Protein AF-A0A0J8R5J0-F1 (afdb_monomer_lite)

Organism: NCBI:txid454286

Structure (mmCIF, N/CA/C/O backbone):
data_AF-A0A0J8R5J0-F1
#
_entry.id   AF-A0A0J8R5J0-F1
#
loop_
_atom_site.group_PDB
_atom_site.id
_atom_site.type_symbol
_atom_site.label_atom_id
_atom_site.label_alt_id
_atom_site.label_comp_id
_atom_site.label_asym_id
_atom_site.label_entity_id
_atom_site.label_seq_id
_atom_site.pdbx_PDB_ins_code
_atom_site.Cartn_x
_atom_site.Cartn_y
_atom_site.Cartn_z
_atom_site.occupancy
_atom_site.B_iso_or_equiv
_atom_site.auth_seq_id
_atom_site.auth_comp_id
_atom_site.auth_asym_id
_atom_site.auth_atom_id
_atom_site.pdbx_PDB_model_num
ATOM 1 N N . MET A 1 1 ? 27.806 -19.423 -27.977 1.00 42.03 1 MET A N 1
ATOM 2 C CA . MET A 1 1 ? 27.069 -20.281 -27.028 1.00 42.03 1 MET A CA 1
ATOM 3 C C . MET A 1 1 ? 26.730 -19.447 -25.800 1.00 42.03 1 MET A C 1
ATOM 5 O O . MET A 1 1 ? 27.562 -19.338 -24.914 1.00 42.03 1 MET A O 1
ATOM 9 N N . ALA A 1 2 ? 25.569 -18.795 -25.814 1.00 41.69 2 ALA A N 1
ATOM 10 C CA . ALA A 1 2 ? 24.835 -18.295 -24.649 1.00 41.69 2 ALA A CA 1
ATOM 11 C C . ALA A 1 2 ? 23.469 -17.861 -25.196 1.00 41.69 2 ALA A C 1
ATOM 13 O O . ALA A 1 2 ? 23.336 -16.795 -25.788 1.00 41.69 2 ALA A O 1
ATOM 14 N N . SER A 1 3 ? 22.506 -18.772 -25.156 1.00 42.12 3 SER A N 1
ATOM 15 C CA . SER A 1 3 ? 21.111 -18.510 -25.487 1.00 42.12 3 SER A CA 1
ATOM 16 C C . SER A 1 3 ? 20.496 -17.704 -24.340 1.00 42.12 3 SER A C 1
ATOM 18 O O . SER A 1 3 ? 20.310 -18.236 -23.248 1.00 42.12 3 SER A O 1
ATOM 20 N N . GLU A 1 4 ? 20.235 -16.415 -24.567 1.00 57.38 4 GLU A N 1
ATOM 21 C CA . GLU A 1 4 ? 19.340 -15.621 -23.719 1.00 57.38 4 GLU A CA 1
ATOM 22 C C . GLU A 1 4 ? 17.907 -16.102 -23.966 1.00 57.38 4 GLU A C 1
ATOM 24 O O . GLU A 1 4 ? 17.212 -15.636 -24.868 1.00 5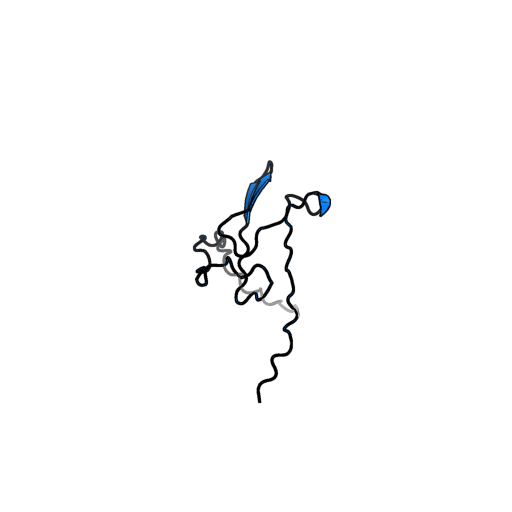7.38 4 GLU A O 1
ATOM 29 N N . GLU A 1 5 ? 17.474 -17.078 -23.174 1.00 55.59 5 GLU A N 1
ATOM 30 C CA . GLU A 1 5 ? 16.052 -17.352 -22.988 1.00 55.59 5 GLU A CA 1
ATOM 31 C C . GLU A 1 5 ? 15.395 -16.086 -22.405 1.00 55.59 5 GLU A C 1
ATOM 33 O O . GLU A 1 5 ? 15.976 -15.470 -21.501 1.00 55.59 5 GLU A O 1
ATOM 38 N N . PRO A 1 6 ? 14.213 -15.655 -22.883 1.00 52.28 6 PRO A N 1
ATOM 39 C CA . PRO A 1 6 ? 13.524 -14.513 -22.302 1.00 52.28 6 PRO A CA 1
ATOM 40 C C . PRO A 1 6 ? 13.177 -14.856 -20.853 1.00 52.28 6 PRO A C 1
ATOM 42 O O . PRO A 1 6 ? 12.231 -15.595 -20.594 1.00 52.28 6 PRO A O 1
ATOM 45 N N . SER A 1 7 ? 13.953 -14.325 -19.905 1.00 56.78 7 SER A N 1
ATOM 46 C CA . SER A 1 7 ? 13.606 -14.397 -18.492 1.00 56.78 7 SER A CA 1
ATOM 47 C C . SER A 1 7 ? 12.185 -13.867 -18.345 1.00 56.78 7 SER A C 1
ATOM 49 O O . SER A 1 7 ? 11.860 -12.773 -18.819 1.00 56.78 7 SER A O 1
ATOM 51 N N . GLU A 1 8 ? 11.302 -14.690 -17.791 1.00 57.69 8 GLU A N 1
ATOM 52 C CA . GLU A 1 8 ? 9.899 -14.348 -17.634 1.00 57.69 8 GLU A CA 1
ATOM 53 C C . GLU A 1 8 ? 9.825 -13.083 -16.767 1.00 57.69 8 GLU A C 1
ATOM 55 O O . GLU A 1 8 ? 10.115 -13.084 -15.571 1.00 57.69 8 GLU A O 1
ATOM 60 N N . ARG A 1 9 ? 9.546 -11.945 -17.414 1.00 64.88 9 ARG A N 1
ATOM 61 C CA . ARG A 1 9 ? 9.515 -10.632 -16.769 1.00 64.88 9 ARG A CA 1
ATOM 62 C C . ARG A 1 9 ? 8.238 -10.527 -15.952 1.00 64.88 9 ARG A C 1
ATOM 64 O O . ARG A 1 9 ? 7.213 -10.056 -16.441 1.00 64.88 9 ARG A O 1
ATOM 71 N N . TYR A 1 10 ? 8.291 -10.970 -14.704 1.00 69.94 10 TYR A N 1
ATOM 72 C CA . TYR A 1 10 ? 7.163 -10.857 -13.790 1.00 69.94 10 TYR A CA 1
ATOM 73 C C . TYR A 1 10 ? 7.074 -9.459 -13.181 1.00 69.94 10 TYR A C 1
ATOM 75 O O . TYR A 1 10 ? 8.082 -8.819 -12.884 1.00 69.94 10 TYR A O 1
ATOM 83 N N . THR A 1 11 ? 5.842 -8.985 -12.982 1.00 76.75 11 THR A N 1
ATOM 84 C CA . THR A 1 11 ? 5.577 -7.755 -12.230 1.00 76.75 11 THR A CA 1
ATOM 85 C C . THR A 1 11 ? 5.016 -8.120 -10.863 1.00 76.75 11 THR A C 1
ATOM 87 O O . THR A 1 11 ? 3.957 -8.736 -10.764 1.00 76.75 11 THR A O 1
ATOM 90 N N . LEU A 1 12 ? 5.724 -7.737 -9.807 1.00 82.62 12 LEU A N 1
ATOM 91 C CA . LEU A 1 12 ? 5.327 -7.946 -8.425 1.00 82.62 12 LEU A CA 1
ATOM 92 C C . LEU A 1 12 ? 4.422 -6.795 -7.965 1.00 82.62 12 LEU A C 1
ATOM 94 O O . LEU A 1 12 ? 4.817 -5.630 -7.975 1.00 82.62 12 LEU A O 1
ATOM 98 N N . LYS A 1 13 ? 3.196 -7.137 -7.558 1.00 89.00 13 LYS A N 1
ATOM 99 C CA . LYS A 1 13 ? 2.219 -6.208 -6.981 1.00 89.00 13 LYS A CA 1
ATOM 100 C C . LYS A 1 13 ? 2.073 -6.511 -5.495 1.00 89.00 13 LYS A C 1
ATOM 102 O O . LYS A 1 13 ? 1.597 -7.582 -5.133 1.00 89.00 13 LYS A O 1
ATOM 107 N N . VAL A 1 14 ? 2.452 -5.555 -4.652 1.00 90.44 14 VAL A N 1
ATOM 108 C CA . VAL A 1 14 ? 2.235 -5.623 -3.202 1.00 90.44 14 VAL A CA 1
ATOM 109 C C . VAL A 1 14 ? 1.063 -4.728 -2.843 1.00 90.44 14 VAL A C 1
ATOM 111 O O . VAL A 1 14 ? 0.939 -3.621 -3.367 1.00 90.44 14 VAL A O 1
ATOM 114 N N . THR A 1 15 ? 0.204 -5.202 -1.949 1.00 94.81 15 THR A N 1
ATOM 115 C CA . THR A 1 15 ? -0.886 -4.411 -1.382 1.00 94.81 15 THR A CA 1
ATOM 116 C C . THR A 1 15 ? -0.865 -4.518 0.136 1.00 94.81 15 THR A C 1
ATOM 118 O O . THR A 1 15 ? -0.534 -5.572 0.676 1.00 94.81 15 THR A O 1
ATOM 121 N N . ALA A 1 16 ? -1.196 -3.431 0.824 1.00 94.44 16 ALA A N 1
ATOM 122 C CA . ALA A 1 16 ? -1.296 -3.402 2.276 1.00 94.44 16 ALA A CA 1
ATOM 123 C C . ALA A 1 16 ? -2.404 -2.447 2.713 1.00 94.44 16 ALA A C 1
ATOM 125 O O . ALA A 1 16 ? -2.666 -1.437 2.061 1.00 94.44 16 ALA A O 1
ATOM 126 N N . GLY A 1 17 ? -3.050 -2.759 3.828 1.00 94.00 17 GLY A N 1
ATOM 127 C CA . GLY A 1 17 ? -4.088 -1.924 4.411 1.00 94.00 17 GLY A CA 1
ATOM 128 C C . GLY A 1 17 ? -4.195 -2.136 5.917 1.00 94.00 17 GLY A C 1
ATOM 129 O O . GLY A 1 17 ? -3.535 -3.017 6.468 1.00 94.00 17 GLY A O 1
ATOM 130 N N . PRO A 1 18 ? -5.020 -1.323 6.589 1.00 93.44 18 PRO A N 1
ATOM 131 C CA . PRO A 1 18 ? -5.158 -1.349 8.043 1.00 93.44 18 PRO A CA 1
ATOM 132 C C . PRO A 1 18 ? -5.903 -2.588 8.559 1.00 93.44 18 PRO A C 1
ATOM 134 O O . PRO A 1 18 ? -5.852 -2.883 9.749 1.00 93.44 18 PRO A O 1
ATOM 137 N N . THR A 1 19 ? -6.610 -3.307 7.682 1.00 92.19 19 THR A N 1
ATOM 138 C CA . THR A 1 19 ? -7.364 -4.519 8.025 1.00 92.19 19 THR A CA 1
ATOM 139 C C . THR A 1 19 ? -6.953 -5.683 7.125 1.00 92.19 19 THR A C 1
ATOM 141 O O . THR A 1 19 ? -6.281 -5.500 6.109 1.00 92.19 19 THR A O 1
ATOM 144 N N . TYR A 1 20 ? -7.395 -6.892 7.462 1.00 89.81 20 TYR A N 1
ATOM 145 C CA . TYR A 1 20 ? -7.185 -8.065 6.614 1.00 89.81 20 TYR A CA 1
ATOM 146 C C . TYR A 1 20 ? -8.059 -8.085 5.349 1.00 89.81 20 TYR A C 1
ATOM 148 O O . TYR A 1 20 ? -7.803 -8.920 4.487 1.00 89.81 20 TYR A O 1
ATOM 156 N N . ASP A 1 21 ? -9.059 -7.201 5.210 1.00 93.25 21 ASP A N 1
ATOM 157 C CA . ASP A 1 21 ? -9.891 -7.138 4.001 1.00 93.25 21 ASP A CA 1
ATOM 158 C C . ASP A 1 21 ? -9.075 -6.575 2.819 1.00 93.25 21 ASP A C 1
ATOM 160 O O . ASP A 1 21 ? -8.725 -5.387 2.840 1.00 93.25 21 ASP A O 1
ATOM 164 N N . PRO A 1 22 ? -8.826 -7.366 1.755 1.00 93.00 22 PRO A N 1
ATOM 165 C CA . PRO A 1 22 ? -8.059 -6.929 0.591 1.00 93.00 22 PRO A CA 1
ATOM 166 C C . PRO A 1 22 ? -8.654 -5.715 -0.129 1.00 93.00 22 PRO A C 1
ATOM 168 O O . PRO A 1 22 ? -7.928 -4.993 -0.808 1.00 93.00 22 PRO A O 1
ATOM 171 N N . LYS A 1 23 ? -9.962 -5.454 0.010 1.00 93.94 23 LYS A N 1
ATOM 172 C CA . LYS A 1 23 ? -10.607 -4.273 -0.590 1.00 93.94 23 LYS A CA 1
ATOM 173 C C . LYS A 1 23 ? -10.153 -2.964 0.048 1.00 93.94 23 LYS A C 1
ATOM 175 O O . LYS A 1 23 ? -10.235 -1.918 -0.584 1.00 93.94 23 LYS A O 1
ATOM 180 N N . THR A 1 24 ? -9.685 -3.028 1.292 1.00 91.69 24 THR A N 1
ATOM 181 C CA . THR A 1 24 ? -9.159 -1.873 2.034 1.00 91.69 24 THR A CA 1
ATOM 182 C C . THR A 1 24 ? -7.673 -1.643 1.776 1.00 91.69 24 THR A C 1
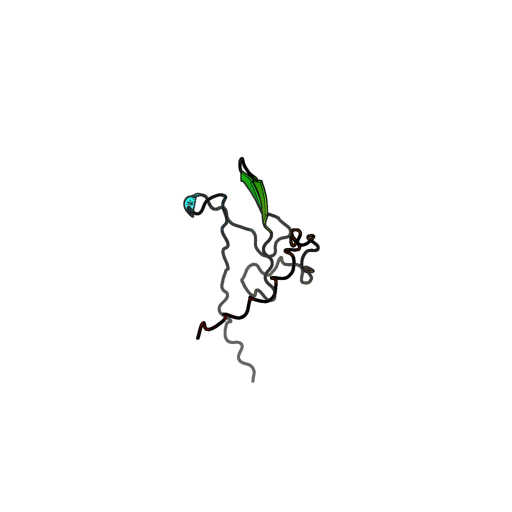ATOM 184 O O . THR A 1 24 ? -7.101 -0.669 2.265 1.00 91.69 24 THR A O 1
ATOM 187 N N . HIS A 1 25 ? -7.024 -2.550 1.040 1.00 94.88 25 HIS A N 1
ATOM 188 C CA . HIS A 1 25 ? -5.599 -2.463 0.775 1.00 94.88 25 HIS A CA 1
ATOM 189 C C . HIS A 1 25 ? -5.307 -1.483 -0.355 1.00 94.88 25 HIS A C 1
ATOM 191 O O . HIS A 1 25 ? -5.999 -1.422 -1.368 1.00 94.88 25 HIS A O 1
ATOM 197 N N . GLN A 1 26 ? -4.209 -0.761 -0.191 1.00 93.44 26 GLN A N 1
ATOM 198 C CA . GLN A 1 26 ? -3.643 0.137 -1.182 1.00 93.44 26 GLN A CA 1
ATOM 199 C C . GLN A 1 26 ? -2.395 -0.503 -1.788 1.00 93.44 26 GLN A C 1
ATOM 201 O O . GLN A 1 26 ? -1.774 -1.377 -1.179 1.00 93.44 26 GLN A O 1
ATOM 206 N N . ILE A 1 27 ? -2.033 -0.093 -3.003 1.00 93.06 27 ILE A N 1
ATOM 207 C CA . ILE A 1 27 ? -0.820 -0.586 -3.663 1.00 93.06 27 ILE A CA 1
ATOM 208 C C . ILE A 1 27 ? 0.397 -0.022 -2.931 1.00 93.06 27 ILE A C 1
ATOM 210 O O . ILE A 1 27 ? 0.491 1.181 -2.711 1.00 93.06 27 ILE A O 1
ATOM 214 N N . VAL A 1 28 ? 1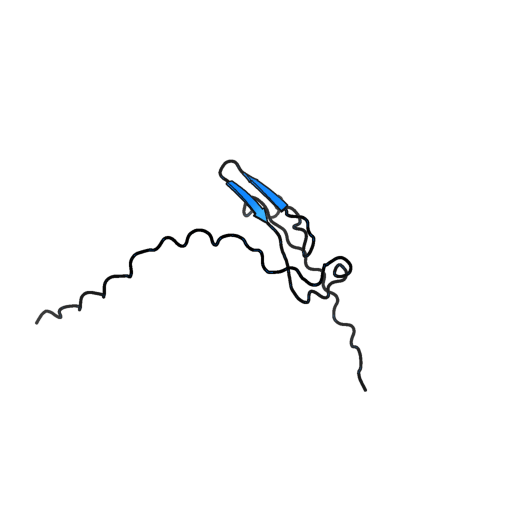.331 -0.899 -2.571 1.00 92.12 28 VAL A N 1
ATOM 215 C CA . VAL A 1 28 ? 2.593 -0.515 -1.940 1.00 92.12 28 VAL A CA 1
ATOM 216 C C . VAL A 1 28 ? 3.649 -0.347 -3.033 1.00 92.12 28 VAL A C 1
ATOM 218 O O . VAL A 1 28 ? 3.853 -1.283 -3.814 1.00 92.12 28 VAL A O 1
ATOM 221 N N . PRO A 1 29 ? 4.337 0.804 -3.104 1.00 89.44 29 PRO A N 1
ATOM 222 C CA . PRO A 1 29 ? 5.422 0.988 -4.052 1.00 89.44 29 PRO A CA 1
ATOM 223 C C . PRO A 1 29 ? 6.610 0.080 -3.688 1.00 89.44 29 PRO A C 1
ATOM 225 O O . PRO A 1 29 ? 7.018 -0.019 -2.530 1.00 89.44 29 PRO A O 1
ATOM 228 N N . VAL A 1 30 ? 7.158 -0.606 -4.693 1.00 87.06 30 VAL A N 1
ATOM 229 C CA . VAL A 1 30 ? 8.265 -1.566 -4.544 1.00 87.06 30 VAL A CA 1
ATOM 230 C C . VAL A 1 30 ? 9.526 -0.965 -5.136 1.00 87.06 30 VAL A C 1
ATOM 232 O O . VAL A 1 30 ? 9.509 -0.490 -6.269 1.00 87.06 30 VAL A O 1
ATOM 235 N N . ASN A 1 31 ? 10.624 -1.000 -4.381 1.00 85.19 31 ASN A N 1
ATOM 236 C CA . ASN A 1 31 ? 11.913 -0.410 -4.754 1.00 85.19 31 ASN A CA 1
ATOM 237 C C . ASN A 1 31 ? 11.848 1.085 -5.127 1.00 85.19 31 ASN A C 1
ATOM 239 O O . ASN A 1 31 ? 12.754 1.588 -5.796 1.00 85.19 31 ASN A O 1
ATOM 243 N N . ALA A 1 32 ? 10.798 1.792 -4.708 1.00 83.19 32 ALA A N 1
ATOM 244 C CA . ALA A 1 32 ? 10.729 3.243 -4.784 1.00 83.19 32 ALA A CA 1
ATOM 245 C C . ALA A 1 32 ? 11.309 3.861 -3.504 1.00 83.19 32 ALA A C 1
ATOM 247 O O . ALA A 1 32 ? 11.405 3.205 -2.462 1.00 83.19 32 ALA A O 1
ATOM 248 N N . ASP A 1 33 ? 11.676 5.138 -3.576 1.00 85.00 33 ASP A N 1
ATOM 249 C CA . ASP A 1 33 ? 12.057 5.906 -2.384 1.00 85.00 33 ASP A CA 1
ATOM 250 C C . ASP A 1 33 ? 10.836 6.308 -1.532 1.00 85.00 33 ASP A C 1
ATOM 252 O O . ASP A 1 33 ? 10.953 6.698 -0.374 1.00 85.00 33 ASP A O 1
ATOM 256 N N . GLU A 1 34 ? 9.637 6.142 -2.087 1.00 87.12 34 GLU A N 1
ATOM 257 C CA . GLU A 1 34 ? 8.377 6.413 -1.412 1.00 87.12 34 GLU A CA 1
ATOM 258 C C . GLU A 1 34 ? 8.072 5.381 -0.313 1.00 87.12 34 GLU A C 1
ATOM 260 O O . GLU A 1 34 ? 8.311 4.179 -0.451 1.00 87.12 34 GLU A O 1
ATOM 265 N N . THR A 1 35 ? 7.506 5.864 0.794 1.00 92.25 35 THR A N 1
ATOM 266 C CA . THR A 1 35 ? 7.054 5.045 1.922 1.00 92.25 35 THR A CA 1
ATOM 267 C C . THR A 1 35 ? 5.547 5.185 2.073 1.00 92.25 35 THR A C 1
ATOM 269 O O . THR A 1 35 ? 5.046 6.292 2.270 1.00 92.25 35 THR A O 1
ATOM 272 N N . LEU A 1 36 ? 4.823 4.065 2.045 1.00 93.56 36 LEU A N 1
ATOM 273 C CA . LEU A 1 36 ? 3.385 4.065 2.290 1.00 93.56 36 LEU A CA 1
ATOM 274 C C . LEU A 1 36 ? 3.128 4.244 3.789 1.00 93.56 36 LEU A C 1
ATOM 276 O O . LEU A 1 36 ? 3.626 3.466 4.603 1.00 93.56 36 LEU A O 1
ATOM 280 N N . THR A 1 37 ? 2.336 5.248 4.158 1.00 95.62 37 THR A N 1
ATOM 281 C CA . THR A 1 37 ? 1.911 5.455 5.549 1.00 95.62 37 THR A CA 1
ATOM 282 C C . THR A 1 37 ? 0.469 4.987 5.710 1.00 95.62 37 THR A C 1
ATOM 284 O O . THR A 1 37 ? -0.410 5.406 4.962 1.00 95.62 37 THR A O 1
ATOM 287 N N . ILE A 1 38 ? 0.235 4.099 6.672 1.00 94.06 38 ILE A N 1
ATOM 288 C CA . ILE A 1 38 ? -1.083 3.580 7.033 1.00 94.06 38 ILE A CA 1
ATOM 289 C C . ILE A 1 38 ? -1.411 4.119 8.419 1.00 94.06 38 ILE A C 1
ATOM 291 O O . ILE A 1 38 ? -0.746 3.780 9.398 1.00 94.06 38 ILE A O 1
ATOM 295 N N . GLU A 1 39 ? -2.430 4.963 8.491 1.00 93.75 39 GLU A N 1
ATOM 296 C CA . GLU A 1 39 ? -2.888 5.574 9.734 1.00 93.75 39 GLU A CA 1
ATOM 297 C C . GLU A 1 39 ? -4.173 4.899 10.201 1.00 93.75 39 GLU A C 1
ATOM 299 O O . GLU A 1 39 ? -5.107 4.678 9.430 1.00 93.75 39 GLU A O 1
ATOM 304 N N . THR A 1 40 ? -4.199 4.547 11.479 1.00 92.38 40 THR A N 1
ATOM 305 C CA . THR A 1 40 ? -5.365 3.998 12.170 1.00 92.38 40 THR A CA 1
ATOM 306 C C . THR A 1 40 ? -5.513 4.698 13.510 1.00 92.38 40 THR A C 1
ATOM 308 O O . THR A 1 40 ? -4.579 5.343 13.981 1.00 92.38 40 THR A O 1
ATOM 311 N N . GLU A 1 41 ? -6.661 4.525 14.162 1.00 94.38 41 GLU A N 1
ATOM 312 C CA . GLU A 1 41 ? -6.899 5.068 15.504 1.00 94.38 41 GLU A CA 1
ATOM 313 C C . GLU A 1 41 ? -5.842 4.614 16.526 1.00 94.38 41 GLU A C 1
ATOM 315 O O . GLU A 1 41 ? -5.484 5.359 17.433 1.00 94.38 41 GLU A O 1
ATOM 320 N N . HIS A 1 42 ? -5.316 3.396 16.375 1.00 93.31 42 HIS A N 1
ATOM 321 C CA . HIS A 1 42 ? -4.420 2.795 17.360 1.00 93.31 42 HIS A CA 1
ATOM 322 C C . HIS A 1 42 ? -2.939 2.931 17.007 1.00 93.31 42 HIS A C 1
ATOM 324 O O . HIS A 1 42 ? -2.089 2.787 17.886 1.00 93.31 42 HIS A O 1
ATOM 330 N N . THR A 1 43 ? -2.590 3.134 15.734 1.00 90.81 43 THR A N 1
ATOM 331 C CA . THR A 1 43 ? -1.193 3.129 15.275 1.00 90.81 43 THR A CA 1
ATOM 332 C C . THR A 1 43 ? -1.036 3.789 13.906 1.00 90.81 43 THR A C 1
ATOM 334 O O . THR A 1 43 ? -1.873 3.626 13.017 1.00 90.81 43 THR A O 1
ATOM 337 N N . THR A 1 44 ? 0.109 4.441 13.711 1.00 94.81 44 THR A N 1
ATOM 338 C CA . THR A 1 44 ? 0.628 4.832 12.397 1.00 94.81 44 THR A CA 1
ATOM 339 C C . THR A 1 44 ? 1.756 3.887 11.993 1.00 94.81 44 THR A C 1
ATOM 341 O O . THR A 1 44 ? 2.784 3.817 12.667 1.00 94.81 44 THR A O 1
ATOM 344 N N . ALA A 1 45 ? 1.583 3.169 10.887 1.00 93.44 45 ALA A N 1
ATOM 345 C CA . ALA A 1 45 ? 2.585 2.271 10.326 1.00 93.44 45 ALA A CA 1
ATOM 346 C C . ALA A 1 45 ? 3.190 2.867 9.049 1.00 93.44 45 ALA A C 1
ATOM 348 O O . ALA A 1 45 ? 2.474 3.381 8.195 1.00 93.44 45 ALA A O 1
ATOM 349 N N . LYS A 1 46 ? 4.514 2.773 8.900 1.00 94.62 46 LYS A N 1
ATOM 350 C CA . LYS A 1 46 ? 5.241 3.195 7.694 1.00 94.62 46 LYS A CA 1
ATOM 351 C C . LYS A 1 46 ? 5.843 1.969 7.016 1.00 94.62 46 LYS A C 1
ATOM 353 O O . LYS A 1 46 ? 6.624 1.253 7.637 1.00 94.62 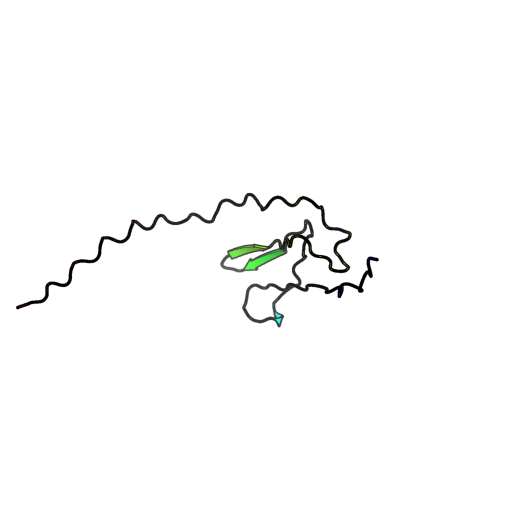46 LYS A O 1
ATOM 358 N N . LEU A 1 47 ? 5.473 1.727 5.762 1.00 93.06 47 LEU A N 1
ATOM 359 C CA . LEU A 1 47 ? 5.837 0.539 4.998 1.00 93.06 47 LEU A CA 1
ATOM 360 C C . LEU A 1 47 ? 6.652 0.917 3.755 1.00 93.06 47 LEU A C 1
ATOM 362 O O . LEU A 1 47 ? 6.180 1.645 2.884 1.00 93.06 47 LEU A O 1
ATOM 366 N N . CYS A 1 48 ? 7.867 0.377 3.660 1.00 93.19 48 CYS A N 1
ATOM 367 C CA . CYS A 1 48 ? 8.739 0.486 2.491 1.00 93.19 48 CYS A CA 1
ATOM 368 C C . CYS A 1 48 ? 9.192 -0.921 2.085 1.00 93.19 48 CYS A C 1
ATOM 370 O O . CYS A 1 48 ? 9.715 -1.668 2.914 1.00 93.19 48 CYS A O 1
ATOM 372 N N . VAL A 1 49 ? 8.974 -1.296 0.823 1.00 89.94 49 VAL A N 1
ATOM 373 C CA . VAL A 1 49 ? 9.289 -2.637 0.314 1.00 89.94 49 VAL A CA 1
ATOM 374 C C . VAL A 1 49 ? 10.480 -2.554 -0.626 1.00 89.94 49 VAL A C 1
ATOM 376 O O . VAL A 1 49 ? 10.418 -1.882 -1.656 1.00 89.94 49 VAL A O 1
ATOM 379 N N . ARG A 1 50 ? 11.562 -3.262 -0.279 1.00 89.31 50 ARG A N 1
ATOM 380 C CA . ARG A 1 50 ? 12.782 -3.338 -1.088 1.00 89.31 50 ARG A CA 1
ATOM 381 C C . ARG A 1 50 ? 13.175 -4.793 -1.338 1.00 89.31 50 ARG A C 1
ATOM 383 O O . ARG A 1 50 ? 13.375 -5.555 -0.395 1.00 89.31 50 ARG A O 1
ATOM 390 N N . ILE A 1 51 ? 13.268 -5.174 -2.606 1.00 85.38 51 ILE A N 1
ATOM 391 C CA . ILE A 1 51 ? 13.603 -6.517 -3.082 1.00 85.38 51 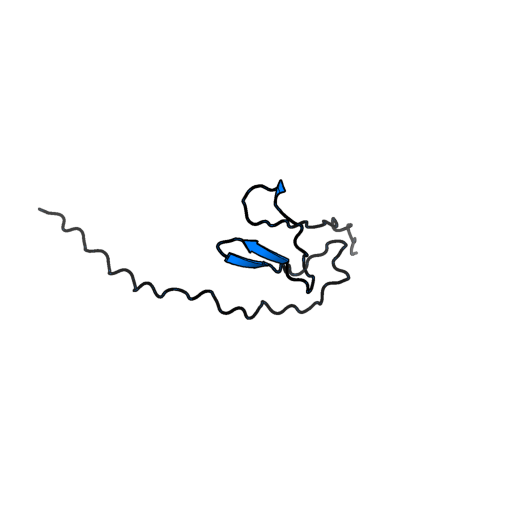ILE A CA 1
ATOM 392 C C . ILE A 1 51 ? 14.873 -6.410 -3.923 1.00 85.38 51 ILE A C 1
ATOM 394 O O . ILE A 1 51 ? 14.912 -5.680 -4.917 1.00 85.38 51 ILE A O 1
ATOM 398 N N . ARG A 1 52 ? 15.908 -7.147 -3.512 1.00 82.25 52 ARG A N 1
ATOM 399 C CA . ARG A 1 52 ? 17.173 -7.246 -4.249 1.00 82.25 52 ARG A CA 1
ATOM 400 C C . ARG A 1 52 ? 16.990 -8.085 -5.509 1.00 82.25 52 ARG A C 1
ATOM 402 O O . ARG A 1 52 ? 16.203 -9.025 -5.500 1.00 82.25 52 ARG A O 1
ATOM 409 N N . ASP A 1 53 ? 17.719 -7.721 -6.560 1.00 75.38 53 ASP A N 1
ATOM 410 C CA . ASP A 1 53 ? 17.767 -8.444 -7.839 1.00 75.38 53 ASP A CA 1
ATOM 411 C C . ASP A 1 53 ? 16.389 -8.662 -8.493 1.00 75.38 53 ASP A C 1
ATOM 413 O O . ASP A 1 53 ? 16.175 -9.600 -9.260 1.00 75.38 53 ASP A O 1
ATOM 417 N N . TYR A 1 54 ? 15.434 -7.772 -8.205 1.00 74.88 54 TYR A N 1
ATOM 418 C CA . TYR A 1 54 ? 14.128 -7.783 -8.847 1.00 74.88 54 TYR A CA 1
ATOM 419 C C . TYR A 1 54 ? 14.265 -7.358 -10.316 1.00 74.88 54 TYR A C 1
ATOM 421 O O . TYR A 1 54 ? 14.526 -6.195 -10.617 1.00 74.88 54 TYR A O 1
ATOM 429 N N . ASN A 1 55 ? 14.072 -8.313 -11.226 1.00 66.25 55 ASN A N 1
ATOM 430 C CA . ASN A 1 55 ? 14.228 -8.158 -12.677 1.00 66.25 55 ASN A CA 1
ATOM 431 C C . ASN A 1 55 ? 12.925 -7.774 -13.413 1.00 66.25 55 ASN A C 1
ATOM 433 O O . ASN A 1 55 ? 12.860 -7.844 -14.642 1.00 66.25 55 ASN A O 1
ATOM 437 N N . GLY A 1 56 ? 11.875 -7.385 -12.680 1.00 62.88 56 GLY A N 1
ATOM 438 C CA . GLY A 1 56 ? 10.597 -6.990 -13.271 1.00 62.88 56 GLY A CA 1
ATOM 439 C C . GLY A 1 56 ? 10.700 -5.705 -14.098 1.00 62.88 56 GLY A C 1
ATOM 440 O O . GLY A 1 56 ? 11.590 -4.882 -13.894 1.00 62.88 56 GLY A O 1
ATOM 441 N N . ALA A 1 57 ? 9.764 -5.497 -15.029 1.00 55.62 57 ALA A N 1
ATOM 442 C CA . ALA A 1 57 ? 9.807 -4.422 -16.035 1.00 55.62 57 ALA A CA 1
ATOM 443 C C . ALA A 1 57 ? 9.913 -2.982 -15.470 1.00 55.62 57 ALA A C 1
ATOM 445 O O . ALA A 1 57 ? 10.287 -2.061 -16.196 1.00 55.62 57 ALA A O 1
ATOM 446 N N . SER A 1 58 ? 9.640 -2.791 -14.177 1.00 51.31 58 SER A N 1
ATOM 447 C CA . SER A 1 58 ? 9.752 -1.516 -13.453 1.00 51.31 58 SER A CA 1
ATOM 448 C C . SER A 1 58 ? 11.122 -1.276 -12.797 1.00 51.31 58 SER A C 1
ATOM 450 O O . SER A 1 58 ? 11.332 -0.221 -12.209 1.00 51.31 58 SER A O 1
ATOM 452 N N . ALA A 1 59 ? 12.076 -2.212 -12.896 1.00 48.94 59 ALA A N 1
ATOM 453 C CA . ALA A 1 59 ? 13.401 -2.124 -12.263 1.00 48.94 59 ALA A CA 1
ATOM 454 C C . ALA A 1 59 ? 14.282 -0.966 -12.778 1.00 48.94 59 ALA A C 1
ATOM 456 O O . ALA A 1 59 ? 15.350 -0.697 -12.232 1.00 48.94 59 ALA A O 1
ATOM 457 N N . ARG A 1 60 ? 13.842 -0.239 -13.813 1.00 45.75 60 ARG A N 1
ATOM 458 C CA . ARG A 1 60 ? 14.591 0.873 -14.413 1.00 45.75 60 ARG A CA 1
ATOM 459 C C . ARG A 1 60 ? 14.663 2.129 -13.527 1.00 45.75 60 ARG A C 1
ATOM 461 O O . ARG A 1 60 ? 15.402 3.047 -13.865 1.00 45.75 60 ARG A O 1
ATOM 468 N N . THR A 1 61 ? 13.933 2.182 -12.410 1.00 45.25 61 THR A N 1
ATOM 469 C CA . THR A 1 61 ? 13.935 3.327 -11.476 1.00 45.25 61 THR A CA 1
ATOM 470 C C . THR A 1 61 ? 14.504 3.011 -10.090 1.00 45.25 61 THR A C 1
ATOM 472 O O . THR A 1 61 ? 14.474 3.875 -9.219 1.00 45.25 61 THR A O 1
ATOM 475 N N . SER A 1 62 ? 15.020 1.802 -9.855 1.00 44.75 62 SER A N 1
ATOM 476 C CA . SER A 1 62 ? 15.522 1.391 -8.538 1.00 44.75 62 SER A CA 1
ATOM 477 C C . SER A 1 62 ? 17.006 1.756 -8.363 1.00 44.75 62 SER A C 1
ATOM 479 O O . SER A 1 62 ? 17.831 1.302 -9.158 1.00 44.75 62 SER A O 1
ATOM 481 N N . PRO A 1 63 ? 17.396 2.539 -7.337 1.00 48.44 63 PRO A N 1
ATOM 482 C CA . PRO A 1 63 ? 18.804 2.753 -7.018 1.00 48.44 63 PRO A CA 1
ATOM 483 C C . PRO A 1 63 ? 19.453 1.422 -6.599 1.00 48.44 63 PRO A C 1
ATOM 485 O O . PRO A 1 63 ? 18.875 0.707 -5.779 1.00 48.44 63 PRO A O 1
ATOM 488 N N . PRO A 1 64 ? 20.659 1.086 -7.091 1.00 47.97 64 PRO A N 1
ATOM 489 C CA . PRO A 1 64 ? 21.297 -0.211 -6.835 1.00 47.97 64 PRO A CA 1
ATOM 490 C C . PRO A 1 64 ? 21.659 -0.450 -5.358 1.00 47.97 64 PRO A C 1
ATOM 492 O O . PRO A 1 64 ? 21.883 -1.587 -4.950 1.00 47.97 64 PRO A O 1
ATOM 495 N N . ASN A 1 65 ? 21.678 0.603 -4.532 1.00 44.72 65 ASN A N 1
ATOM 496 C CA . ASN A 1 65 ? 22.231 0.558 -3.183 1.00 44.72 65 ASN A CA 1
ATOM 497 C C . ASN A 1 65 ? 21.223 1.062 -2.144 1.00 44.72 65 ASN A C 1
ATOM 499 O O . ASN A 1 65 ? 21.436 2.091 -1.506 1.00 44.72 65 ASN A O 1
ATOM 503 N N . SER A 1 66 ? 20.123 0.343 -1.930 1.00 45.56 66 SER A N 1
ATOM 504 C CA . SER A 1 66 ? 19.387 0.499 -0.678 1.00 45.56 66 SER A CA 1
ATOM 505 C C . SER A 1 66 ? 20.065 -0.331 0.406 1.00 45.56 66 SER A C 1
ATOM 507 O O . SER A 1 66 ? 19.868 -1.546 0.475 1.00 45.56 66 SER A O 1
ATOM 509 N N . THR A 1 67 ? 20.863 0.310 1.256 1.00 49.94 67 THR A N 1
ATOM 510 C CA . THR A 1 67 ? 21.277 -0.296 2.523 1.00 49.94 67 THR A CA 1
ATOM 511 C C . THR A 1 67 ? 20.022 -0.721 3.302 1.00 49.94 67 THR A C 1
ATOM 513 O O . THR A 1 67 ? 19.023 0.011 3.297 1.00 49.94 67 THR A O 1
ATOM 516 N N . PRO A 1 68 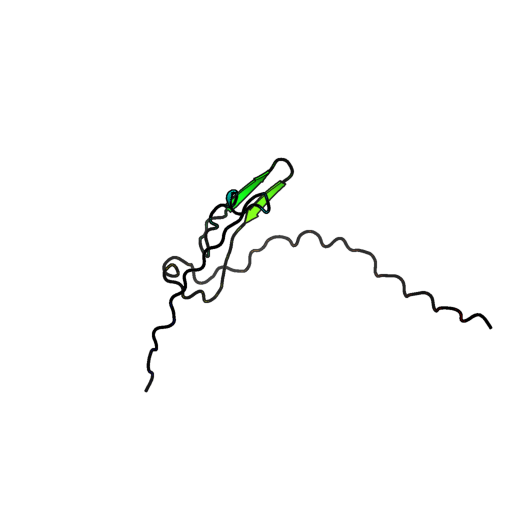? 20.002 -1.918 3.918 1.00 45.06 68 PRO A N 1
ATOM 517 C CA . PRO A 1 68 ? 18.889 -2.317 4.767 1.00 45.06 68 PRO A CA 1
ATOM 518 C C . PRO A 1 68 ? 18.717 -1.267 5.863 1.00 45.06 68 PRO A C 1
ATOM 520 O O . PRO A 1 68 ? 19.684 -0.850 6.500 1.00 45.06 68 PRO A O 1
ATOM 523 N N . SER A 1 69 ? 17.483 -0.786 5.986 1.00 50.31 69 SER A N 1
ATOM 524 C CA . SER A 1 69 ? 17.166 0.409 6.750 1.00 50.31 69 SER A CA 1
ATOM 525 C C . SER A 1 69 ? 17.630 0.304 8.199 1.00 50.31 69 SER A C 1
ATOM 527 O O . SER A 1 69 ? 17.386 -0.687 8.888 1.00 50.31 69 SER A O 1
ATOM 529 N N . GLN A 1 70 ? 18.254 1.382 8.655 1.00 47.41 70 GLN A N 1
ATOM 530 C CA . GLN A 1 70 ? 18.697 1.627 10.018 1.00 47.41 70 GLN A CA 1
ATOM 531 C C . GLN A 1 70 ? 17.493 2.003 10.897 1.00 47.41 70 GLN A C 1
ATOM 533 O O . GLN A 1 70 ? 17.459 3.060 11.518 1.00 47.41 70 GLN A O 1
ATOM 538 N N . TYR A 1 71 ? 16.461 1.157 10.915 1.00 47.69 71 TYR A N 1
ATOM 539 C CA . TYR A 1 71 ? 15.411 1.253 11.922 1.00 47.69 71 TYR A CA 1
ATOM 540 C C . TYR A 1 71 ? 15.936 0.601 13.205 1.00 47.69 71 TYR A C 1
ATOM 542 O O . TYR A 1 71 ? 16.444 -0.522 13.136 1.00 47.69 71 TYR A O 1
ATOM 550 N N . PRO A 1 72 ? 15.842 1.262 14.374 1.00 44.47 72 PRO A N 1
ATOM 551 C CA . PRO A 1 72 ? 16.127 0.592 15.631 1.00 44.47 72 PRO A CA 1
ATOM 552 C C . PRO A 1 72 ? 15.177 -0.600 15.718 1.00 44.47 72 PRO A C 1
ATOM 554 O O . PRO A 1 72 ? 13.962 -0.444 15.566 1.00 44.47 72 PRO A O 1
ATOM 557 N N . SER A 1 73 ? 15.734 -1.798 15.889 1.00 48.69 73 SER A N 1
ATOM 558 C CA . SER A 1 73 ? 14.944 -2.992 16.151 1.00 48.69 73 SER A CA 1
ATOM 559 C C . SER A 1 73 ? 13.964 -2.660 17.271 1.00 48.69 73 SER A C 1
ATOM 561 O O . SER A 1 73 ? 14.364 -2.159 18.325 1.00 48.69 73 SER A O 1
ATOM 563 N N . HIS A 1 74 ? 12.670 -2.870 17.011 1.00 47.97 74 HIS A N 1
ATOM 564 C CA . HIS A 1 74 ? 11.632 -2.816 18.034 1.00 47.97 74 HIS A CA 1
ATOM 565 C C . HIS A 1 74 ? 12.181 -3.532 19.269 1.00 47.97 74 HIS A C 1
ATOM 567 O O . HIS A 1 74 ? 12.507 -4.720 19.179 1.00 47.97 74 HIS A O 1
ATOM 573 N N . MET A 1 75 ? 12.358 -2.771 20.357 1.00 41.28 75 MET A N 1
ATOM 574 C CA . MET A 1 75 ? 12.988 -3.181 21.608 1.00 41.28 75 MET A CA 1
ATOM 575 C C . MET A 1 75 ? 12.652 -4.638 21.902 1.00 41.28 75 MET A C 1
ATOM 577 O O . MET A 1 75 ? 11.515 -4.981 22.231 1.00 41.28 75 MET A O 1
ATOM 581 N N . GLN A 1 76 ? 13.644 -5.506 21.726 1.00 48.22 76 GLN A N 1
ATOM 582 C CA . GLN A 1 76 ? 13.564 -6.876 22.182 1.00 48.22 76 GLN A CA 1
ATOM 583 C C . GLN A 1 76 ? 13.448 -6.783 23.698 1.00 48.22 76 GLN A C 1
ATOM 585 O O . GLN A 1 76 ? 14.439 -6.550 24.386 1.00 48.22 76 GLN A O 1
ATOM 590 N N . ILE A 1 77 ? 12.216 -6.865 24.206 1.00 48.72 77 ILE A N 1
ATOM 591 C CA . ILE A 1 77 ? 11.956 -6.988 25.633 1.00 48.72 77 ILE A CA 1
ATOM 592 C C . ILE A 1 77 ? 12.802 -8.176 26.079 1.00 48.72 77 ILE A C 1
ATOM 594 O O . ILE A 1 77 ? 12.566 -9.310 25.656 1.00 48.72 77 ILE A O 1
ATOM 598 N N . LEU A 1 78 ? 13.839 -7.883 26.863 1.00 53.16 78 LEU A N 1
ATOM 599 C CA . LEU A 1 78 ? 14.678 -8.854 27.546 1.00 53.16 78 LEU A CA 1
ATOM 600 C C . LEU A 1 78 ? 13.773 -9.626 28.506 1.00 53.16 78 LEU A C 1
ATOM 602 O O . LEU A 1 78 ? 13.656 -9.296 29.684 1.00 53.16 78 LEU A O 1
ATOM 606 N N . LEU A 1 79 ? 13.081 -10.642 27.992 1.00 55.09 79 LEU A N 1
ATOM 607 C CA . LEU A 1 79 ? 12.514 -11.667 28.845 1.00 55.09 79 LEU A CA 1
ATOM 608 C C . LEU A 1 79 ? 13.701 -12.321 29.562 1.00 55.09 79 LEU A C 1
ATOM 610 O O . LEU A 1 79 ? 14.671 -12.701 28.895 1.00 55.09 79 LEU A O 1
ATOM 614 N N . PRO A 1 80 ? 13.670 -12.428 30.901 1.00 62.53 80 PRO A N 1
ATOM 615 C CA . PRO A 1 80 ? 14.724 -13.120 31.622 1.00 62.53 80 PRO A CA 1
ATOM 616 C C . PRO A 1 80 ? 14.841 -14.559 31.094 1.00 62.53 80 PRO A C 1
ATOM 618 O O . PRO A 1 80 ? 13.840 -15.136 30.648 1.00 62.53 80 PRO A O 1
ATOM 621 N N . PRO A 1 81 ? 16.045 -15.159 31.127 1.00 64.31 81 PRO A N 1
ATOM 622 C CA . PRO A 1 81 ? 16.226 -16.537 30.692 1.00 64.31 81 PRO A CA 1
ATOM 623 C C . PRO A 1 81 ? 15.253 -17.443 31.451 1.00 64.31 81 PRO A C 1
ATOM 625 O O . PRO A 1 81 ? 15.109 -17.327 32.672 1.00 64.31 81 PRO A O 1
ATOM 628 N N . ARG A 1 82 ? 14.565 -18.337 30.724 1.00 56.47 82 ARG A N 1
ATOM 629 C CA . ARG A 1 82 ? 13.686 -19.341 31.339 1.00 56.47 82 ARG A CA 1
ATOM 630 C C . ARG A 1 82 ? 14.476 -20.066 32.437 1.00 56.47 82 ARG A C 1
ATOM 632 O O . ARG A 1 82 ? 15.555 -20.581 32.134 1.00 56.47 82 ARG A O 1
ATOM 639 N N . PRO A 1 83 ? 13.966 -20.138 33.680 1.00 68.25 83 PRO A N 1
ATOM 640 C CA . PRO A 1 83 ? 14.629 -20.912 34.715 1.00 68.25 83 PRO A CA 1
ATOM 641 C C . PRO A 1 83 ? 14.716 -22.380 34.266 1.00 68.25 83 PRO A C 1
ATOM 643 O O . PRO A 1 83 ? 13.787 -22.866 33.608 1.00 68.25 83 PRO A O 1
ATOM 646 N N . PRO A 1 84 ? 15.809 -23.094 34.593 1.00 68.75 84 PRO A N 1
ATOM 647 C CA . PRO A 1 84 ? 15.933 -24.503 34.252 1.00 68.75 84 PRO A CA 1
ATOM 648 C C . PRO A 1 84 ? 14.743 -25.268 34.838 1.00 68.75 84 PRO A C 1
ATOM 650 O O . PRO A 1 84 ? 14.389 -25.099 36.009 1.00 68.75 84 PRO A O 1
ATOM 653 N N . GLY A 1 85 ? 14.087 -26.063 33.988 1.00 67.19 85 GLY A N 1
ATOM 654 C CA . GLY A 1 85 ? 12.923 -26.857 34.366 1.00 67.19 85 GLY A CA 1
ATOM 655 C C . GLY A 1 85 ? 13.233 -27.703 35.597 1.00 67.19 85 GLY A C 1
ATOM 656 O O . GLY A 1 85 ? 14.274 -28.356 35.664 1.00 67.19 85 GLY A O 1
ATOM 657 N N . ARG A 1 86 ? 12.342 -27.669 36.593 1.00 64.50 86 ARG A N 1
ATOM 658 C CA . ARG A 1 86 ? 12.482 -28.499 37.793 1.00 64.50 86 ARG A CA 1
ATOM 659 C C . ARG A 1 86 ? 12.519 -29.972 37.366 1.00 64.50 86 ARG A C 1
ATOM 661 O O . ARG A 1 86 ? 11.633 -30.376 36.609 1.00 64.50 86 ARG A O 1
ATOM 668 N N . PRO A 1 87 ? 13.483 -30.783 37.834 1.00 59.25 87 PRO A N 1
ATOM 669 C CA . PRO A 1 87 ? 13.448 -32.209 37.565 1.00 59.25 87 PRO A CA 1
ATOM 670 C C . PRO A 1 87 ? 12.181 -32.791 38.195 1.00 59.25 87 PRO A C 1
ATOM 672 O O . PRO A 1 87 ? 11.867 -32.534 39.360 1.00 59.25 87 PRO A O 1
ATOM 675 N N . ILE A 1 88 ? 11.435 -33.550 37.395 1.00 63.47 88 ILE A N 1
ATOM 676 C CA . ILE A 1 88 ? 10.261 -34.286 37.851 1.00 63.47 88 ILE A CA 1
ATOM 677 C C . ILE A 1 88 ? 10.769 -35.365 38.809 1.00 63.47 88 ILE A C 1
ATOM 679 O O . ILE A 1 88 ? 11.355 -36.367 38.392 1.00 63.47 88 ILE A O 1
ATOM 683 N N . LEU A 1 89 ? 10.576 -35.131 40.108 1.00 64.81 89 LEU A N 1
ATOM 684 C CA . LEU A 1 89 ? 10.746 -36.144 41.140 1.00 64.81 89 LEU A CA 1
ATOM 685 C C . LEU A 1 89 ? 9.753 -37.269 40.843 1.00 64.81 89 LEU A C 1
ATOM 687 O O . LEU A 1 89 ? 8.556 -37.140 41.094 1.00 64.81 89 LEU A O 1
ATOM 691 N N . HIS A 1 90 ? 10.257 -38.373 40.296 1.00 57.69 90 HIS A N 1
ATOM 692 C CA . HIS A 1 90 ? 9.520 -39.626 40.291 1.00 57.69 90 HIS A CA 1
ATOM 693 C C . HIS A 1 90 ? 9.413 -40.066 41.750 1.00 57.69 90 HIS A C 1
ATOM 695 O O . HIS A 1 90 ? 10.390 -40.508 42.354 1.00 57.69 90 HIS A O 1
ATOM 701 N N . ARG A 1 91 ? 8.227 -39.861 42.327 1.00 53.94 91 ARG A N 1
ATOM 702 C CA . ARG A 1 91 ? 7.846 -40.391 43.634 1.00 53.94 91 ARG A CA 1
ATOM 703 C C . ARG A 1 91 ? 7.947 -41.919 43.551 1.00 53.94 91 ARG A C 1
ATOM 705 O O . ARG A 1 91 ? 7.228 -42.525 42.758 1.00 53.94 91 ARG A O 1
ATOM 712 N N . ARG A 1 92 ? 8.867 -42.508 44.312 1.00 58.59 92 ARG A N 1
ATOM 713 C CA . ARG A 1 92 ? 8.796 -43.914 44.717 1.00 58.59 92 ARG A CA 1
ATOM 714 C C . ARG A 1 92 ? 8.133 -43.990 46.081 1.00 58.59 92 ARG A C 1
ATOM 716 O O . ARG A 1 92 ? 8.332 -43.030 46.861 1.00 58.59 92 ARG A O 1
#

Sequence (92 aa):
MASEEPSERYTLKVTAGPTYDPKTHQIVPVNADETLTIETEHTTAKLCVRIRDYNGASARTSPPNSTPSQYPSHMQILLPPRPPGRPILHRR

Secondary structure (DSSP, 8-state):
-------------EEE-SSS-GGG-EEEPBSSS--EEEE-SS-EEEE-B--TT--STTGGG--S--PPP-PPP-----PPPPPPPPP-----

pLDDT: mean 71.22, std 19.43, range [41.28, 95.62]

InterPro domains:
  IPR013897 Domain of unknown function at the cortex 1 [PF08588] (12-71)

Foldseek 3Di:
DDDPDPDPQDDDWDWDAPDPPRVRTDTADELDPDWDWYDDPVDIDTDYHYDQPRRHPPCPHHDNDDDDDPDPPPPPPCDDPDDPDDPPPPDD

Radius of gyration: 22.69 Å; chains: 1; bounding box: 38×50×72 Å